Protein AF-A0AA97GR71-F1 (afdb_monomer)

Structure (mmCIF, N/CA/C/O backbone):
data_AF-A0AA97GR71-F1
#
_entry.id   AF-A0AA97GR71-F1
#
loop_
_atom_site.group_PDB
_atom_site.id
_atom_site.type_symbol
_atom_site.label_atom_id
_atom_site.label_alt_id
_atom_site.label_comp_id
_atom_site.label_asym_id
_atom_site.label_entity_id
_atom_site.label_seq_id
_atom_site.pdbx_PDB_ins_code
_atom_site.Cartn_x
_atom_site.Cartn_y
_atom_site.Cartn_z
_atom_site.occupancy
_atom_site.B_iso_or_equiv
_atom_site.auth_seq_id
_atom_site.auth_comp_id
_atom_site.auth_asym_id
_atom_site.auth_atom_id
_atom_site.pdbx_PDB_model_num
ATOM 1 N N . MET A 1 1 ? 7.593 7.773 -15.516 1.00 72.75 1 MET A N 1
ATOM 2 C CA . MET A 1 1 ? 8.840 6.960 -15.523 1.00 72.75 1 MET A CA 1
ATOM 3 C C . MET A 1 1 ? 8.486 5.559 -15.043 1.00 72.75 1 MET A C 1
ATOM 5 O O . MET A 1 1 ? 7.418 5.422 -14.475 1.00 72.75 1 MET A O 1
ATOM 9 N N . LYS A 1 2 ? 9.299 4.523 -15.279 1.00 81.25 2 LYS A N 1
ATOM 10 C CA . LYS A 1 2 ? 9.057 3.205 -14.663 1.00 81.25 2 LYS A CA 1
ATOM 11 C C . LYS A 1 2 ? 9.980 3.024 -13.469 1.00 81.25 2 LYS A C 1
ATOM 13 O O . LYS A 1 2 ? 11.188 3.212 -13.608 1.00 81.25 2 LYS A O 1
ATOM 18 N N . ALA A 1 3 ? 9.418 2.675 -12.317 1.00 89.12 3 ALA A N 1
ATOM 19 C CA . ALA A 1 3 ? 10.197 2.290 -11.153 1.00 89.12 3 ALA A CA 1
ATOM 20 C C . ALA A 1 3 ? 11.074 1.064 -11.467 1.00 89.12 3 ALA A C 1
ATOM 22 O O . ALA A 1 3 ? 10.680 0.202 -12.261 1.00 89.12 3 ALA A O 1
ATOM 23 N N . PRO A 1 4 ? 12.250 0.931 -10.829 1.00 94.75 4 PRO A N 1
ATOM 24 C CA . PRO A 1 4 ? 13.010 -0.310 -10.880 1.00 94.75 4 PRO A CA 1
ATOM 25 C C . PRO A 1 4 ? 12.158 -1.489 -10.393 1.00 94.75 4 PRO A C 1
ATOM 27 O O . PRO A 1 4 ? 11.484 -1.379 -9.370 1.00 94.75 4 PRO A O 1
ATOM 30 N N . ASN A 1 5 ? 12.258 -2.648 -11.054 1.00 94.06 5 ASN A N 1
ATOM 31 C CA . ASN A 1 5 ? 11.480 -3.846 -10.692 1.00 94.06 5 ASN A CA 1
ATOM 32 C C . ASN A 1 5 ? 11.604 -4.223 -9.204 1.00 94.06 5 ASN A C 1
ATOM 34 O O . ASN A 1 5 ? 10.647 -4.699 -8.603 1.00 94.06 5 ASN A O 1
ATOM 38 N N . L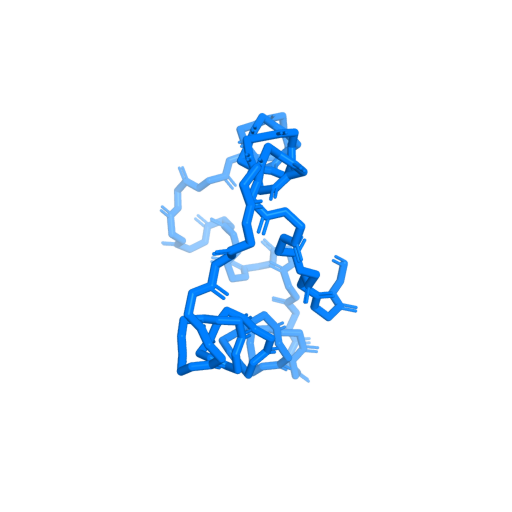YS A 1 6 ? 12.772 -3.991 -8.588 1.00 96.12 6 LYS A N 1
ATOM 39 C CA . LYS A 1 6 ? 12.978 -4.243 -7.154 1.00 96.12 6 LYS A CA 1
ATOM 40 C C . LYS A 1 6 ? 12.142 -3.319 -6.261 1.00 96.12 6 LYS A C 1
ATOM 42 O O . LYS A 1 6 ? 11.612 -3.800 -5.269 1.00 96.12 6 LYS A O 1
ATOM 47 N N . LEU A 1 7 ? 12.001 -2.040 -6.620 1.00 94.88 7 LEU A N 1
ATOM 48 C CA . LEU A 1 7 ? 11.157 -1.091 -5.886 1.00 94.88 7 LEU A CA 1
ATOM 49 C C . LEU A 1 7 ? 9.678 -1.451 -6.049 1.00 94.88 7 LEU A C 1
ATOM 51 O O . LEU A 1 7 ? 8.966 -1.538 -5.056 1.00 94.88 7 LEU A O 1
ATOM 55 N N . GLN A 1 8 ? 9.246 -1.747 -7.278 1.00 95.62 8 GLN A N 1
ATOM 56 C CA . GLN A 1 8 ? 7.887 -2.226 -7.544 1.00 95.62 8 GLN A CA 1
ATOM 57 C C . GLN A 1 8 ? 7.547 -3.456 -6.688 1.00 95.62 8 GLN A C 1
ATOM 59 O O . GLN A 1 8 ? 6.529 -3.475 -6.002 1.00 95.62 8 G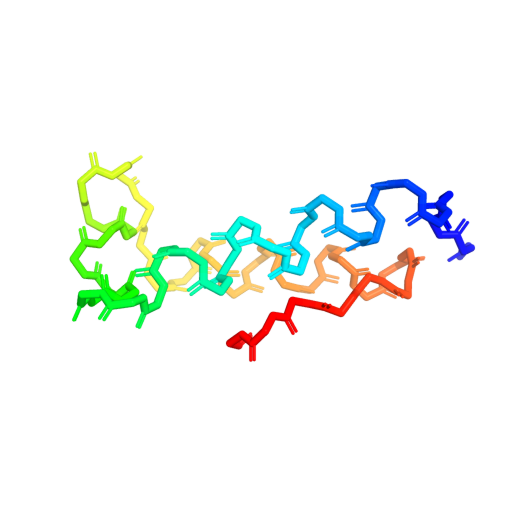LN A O 1
ATOM 64 N N . ASN A 1 9 ? 8.417 -4.471 -6.696 1.00 97.12 9 ASN A N 1
ATOM 65 C CA . ASN A 1 9 ? 8.210 -5.683 -5.906 1.00 97.12 9 ASN A CA 1
ATOM 66 C C . ASN A 1 9 ? 8.196 -5.387 -4.404 1.00 97.12 9 ASN A C 1
ATOM 68 O O . ASN A 1 9 ? 7.370 -5.945 -3.691 1.00 97.12 9 ASN A O 1
ATOM 72 N N . PHE A 1 10 ? 9.089 -4.517 -3.927 1.00 97.25 10 PHE A N 1
ATOM 73 C CA . PHE A 1 10 ? 9.139 -4.129 -2.520 1.00 97.25 10 PHE A CA 1
ATOM 74 C C . PHE A 1 10 ? 7.820 -3.498 -2.058 1.00 97.25 10 PHE A C 1
ATOM 76 O O . PHE A 1 10 ? 7.243 -3.977 -1.089 1.00 97.25 10 PHE A O 1
ATOM 83 N N . ILE A 1 11 ? 7.301 -2.501 -2.781 1.00 96.69 11 ILE A N 1
ATOM 84 C CA . ILE A 1 11 ? 6.031 -1.838 -2.435 1.00 96.69 11 ILE A CA 1
ATOM 85 C C . ILE A 1 11 ? 4.854 -2.817 -2.504 1.00 96.69 11 ILE A C 1
ATOM 87 O O . ILE A 1 11 ? 4.013 -2.835 -1.605 1.00 96.69 11 ILE A O 1
ATOM 91 N N . TYR A 1 12 ? 4.808 -3.668 -3.531 1.00 96.75 12 TYR A N 1
ATOM 92 C CA . TYR A 1 12 ? 3.772 -4.693 -3.652 1.00 96.75 12 TYR A CA 1
ATOM 93 C C . TYR A 1 12 ? 3.772 -5.655 -2.456 1.00 96.75 12 TYR A C 1
ATOM 95 O O . TYR A 1 12 ? 2.724 -5.912 -1.873 1.00 96.75 12 TYR A O 1
ATOM 103 N N . TYR A 1 13 ? 4.938 -6.174 -2.057 1.00 97.75 13 TYR A N 1
ATOM 104 C CA . TYR A 1 13 ? 5.018 -7.093 -0.921 1.00 97.75 13 TYR A CA 1
ATOM 105 C C . TYR A 1 13 ? 4.789 -6.404 0.420 1.00 97.75 13 TYR A C 1
ATOM 107 O O . TYR A 1 13 ? 4.143 -7.002 1.269 1.00 97.75 13 TYR A O 1
ATOM 115 N N . LEU A 1 14 ? 5.253 -5.164 0.595 1.00 96.19 14 LEU A N 1
ATOM 116 C CA . LEU A 1 14 ? 4.994 -4.375 1.800 1.00 96.19 14 LEU A CA 1
ATOM 117 C C . LEU A 1 14 ? 3.490 -4.175 2.009 1.00 96.19 14 LEU A C 1
ATOM 119 O O . LEU A 1 14 ? 2.967 -4.493 3.067 1.00 96.19 14 LEU A O 1
ATOM 123 N N . THR A 1 15 ? 2.786 -3.704 0.978 1.00 96.06 15 THR A N 1
ATOM 124 C CA . THR A 1 15 ? 1.333 -3.474 1.052 1.00 96.06 15 THR A CA 1
ATOM 125 C C . THR A 1 15 ? 0.540 -4.774 1.162 1.00 96.06 15 THR A C 1
ATOM 127 O O . THR A 1 15 ? -0.491 -4.810 1.824 1.00 96.06 15 THR A O 1
ATOM 130 N N . LYS A 1 16 ? 1.041 -5.870 0.581 1.00 97.00 16 LYS A N 1
ATOM 131 C CA . LYS A 1 16 ? 0.474 -7.208 0.778 1.00 97.00 16 LYS A CA 1
ATOM 132 C C . LYS A 1 16 ? 0.645 -7.715 2.213 1.00 97.00 16 LYS A C 1
ATOM 134 O O . LYS A 1 16 ? -0.265 -8.358 2.725 1.00 97.00 16 LYS A O 1
ATOM 139 N N . ASP A 1 17 ? 1.802 -7.481 2.825 1.00 96.38 17 ASP A N 1
ATOM 140 C CA . ASP A 1 17 ? 2.082 -7.884 4.206 1.00 96.38 17 ASP A CA 1
ATOM 141 C C . ASP A 1 17 ? 1.262 -7.046 5.193 1.00 96.38 17 ASP A C 1
ATOM 143 O O . ASP A 1 17 ? 0.582 -7.606 6.042 1.00 96.38 17 ASP A O 1
ATOM 147 N N . ALA A 1 18 ? 1.194 -5.729 4.982 1.00 95.62 18 ALA A N 1
ATOM 148 C CA . ALA A 1 18 ? 0.316 -4.829 5.729 1.00 95.62 18 ALA A CA 1
ATOM 149 C C . ALA A 1 18 ? -1.169 -5.237 5.631 1.00 95.62 18 ALA A C 1
ATOM 151 O O . ALA A 1 18 ? -1.904 -5.182 6.609 1.00 95.62 18 ALA A O 1
ATOM 152 N N . ALA A 1 19 ? -1.614 -5.713 4.463 1.00 95.19 19 ALA A N 1
ATOM 153 C CA . ALA A 1 19 ? -2.983 -6.185 4.260 1.00 95.19 19 ALA A CA 1
ATOM 154 C C . ALA A 1 19 ? -3.279 -7.576 4.848 1.00 95.19 19 ALA A C 1
ATOM 156 O O . ALA A 1 19 ? -4.415 -8.039 4.744 1.00 95.19 19 ALA A O 1
ATOM 157 N N . ARG A 1 20 ? -2.285 -8.276 5.411 1.00 94.38 20 ARG A N 1
ATOM 158 C CA . ARG A 1 20 ? -2.463 -9.633 5.944 1.00 94.38 20 ARG A CA 1
ATOM 159 C C . ARG A 1 20 ? -3.382 -9.665 7.161 1.00 94.38 20 ARG A C 1
ATOM 161 O O . ARG A 1 20 ? -4.189 -10.588 7.257 1.00 94.38 20 ARG A O 1
ATOM 168 N N . ASP A 1 21 ? -3.232 -8.686 8.046 1.00 91.31 21 ASP A N 1
ATOM 169 C CA . ASP A 1 21 ? -4.033 -8.559 9.261 1.00 91.31 21 ASP A CA 1
ATOM 170 C C . ASP A 1 21 ? -5.097 -7.469 9.062 1.00 91.31 21 ASP A C 1
ATOM 172 O O . ASP A 1 21 ? -6.285 -7.775 8.965 1.00 91.31 21 ASP A O 1
ATOM 176 N N . SER A 1 22 ? -4.675 -6.216 8.881 1.00 95.25 22 SER A N 1
ATOM 177 C CA . SER A 1 22 ? -5.542 -5.104 8.485 1.00 95.25 22 SER A CA 1
ATOM 178 C C . SER A 1 22 ? -4.696 -3.968 7.923 1.00 95.25 22 SER A C 1
ATOM 180 O O . SER A 1 22 ? -3.872 -3.382 8.622 1.00 95.25 22 SER A O 1
ATOM 182 N N . PHE A 1 23 ? -4.913 -3.629 6.650 1.00 96.06 23 PHE A N 1
ATOM 183 C CA . PHE A 1 23 ? -4.171 -2.537 6.021 1.00 96.06 23 PHE A CA 1
ATOM 184 C C . PHE A 1 23 ? -4.466 -1.185 6.686 1.00 96.06 23 PHE A C 1
ATOM 186 O O . PHE A 1 23 ? -3.563 -0.372 6.844 1.00 96.06 23 PHE A O 1
ATOM 193 N N . GLN A 1 24 ? -5.715 -0.968 7.106 1.00 96.06 24 GLN A N 1
ATOM 194 C CA . GLN A 1 24 ? -6.126 0.264 7.773 1.00 96.06 24 GLN A CA 1
ATOM 195 C C . GLN A 1 24 ? -5.475 0.397 9.156 1.00 96.06 24 GLN A C 1
ATOM 197 O O . GLN A 1 24 ? -4.915 1.444 9.459 1.00 96.06 24 GLN A O 1
ATOM 202 N N . GLU A 1 25 ? -5.467 -0.670 9.965 1.00 96.62 25 GLU A N 1
ATOM 203 C CA . GLU A 1 25 ? -4.776 -0.646 11.265 1.00 96.62 25 GLU A CA 1
ATOM 204 C C . GLU A 1 25 ? -3.273 -0.419 11.073 1.00 96.62 25 GLU A C 1
ATOM 206 O O . GLU A 1 25 ? -2.672 0.370 11.793 1.00 96.62 25 GLU A O 1
ATOM 211 N N . TRP A 1 26 ? -2.670 -1.033 10.049 1.00 97.06 26 TRP A N 1
ATOM 212 C CA . TRP A 1 26 ? -1.268 -0.798 9.713 1.00 97.06 26 TRP A CA 1
ATOM 213 C C . TRP A 1 26 ? -0.995 0.670 9.350 1.00 97.06 26 TRP A C 1
ATOM 215 O O . TRP A 1 26 ? 0.013 1.225 9.787 1.00 97.06 26 TRP A O 1
ATOM 225 N N . LEU A 1 27 ? -1.872 1.324 8.580 1.00 96.88 27 LEU A N 1
ATOM 226 C CA . LEU A 1 27 ? -1.755 2.758 8.299 1.00 96.88 27 LEU A CA 1
ATOM 227 C C . LEU A 1 27 ? -1.853 3.589 9.587 1.00 96.88 27 LEU A C 1
ATOM 229 O O . LEU A 1 27 ? -0.976 4.417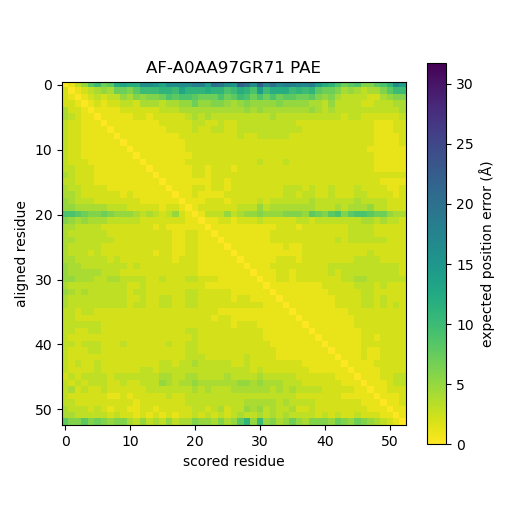 9.837 1.00 96.88 27 LEU A O 1
ATOM 233 N N . GLU A 1 28 ? -2.850 3.316 10.432 1.00 96.44 28 GLU A N 1
ATOM 234 C CA . GLU A 1 28 ? -3.061 4.004 11.712 1.00 96.44 28 GLU A CA 1
ATOM 235 C C . GLU A 1 28 ? -1.853 3.853 12.657 1.00 96.44 28 GLU A C 1
ATOM 237 O O . GLU A 1 28 ? -1.385 4.842 13.225 1.00 96.44 28 GLU A O 1
ATOM 242 N N . GLU A 1 29 ? -1.280 2.650 12.775 1.00 96.62 29 GLU A N 1
ATOM 243 C CA . GLU A 1 29 ? -0.067 2.375 13.563 1.00 96.62 29 GLU A CA 1
ATOM 244 C C . GLU A 1 29 ? 1.164 3.131 13.046 1.00 96.62 29 GLU A C 1
ATOM 246 O O . GLU A 1 29 ? 2.036 3.522 13.826 1.00 96.62 29 GLU A O 1
ATOM 251 N N . ASN A 1 30 ? 1.231 3.358 11.733 1.00 95.31 30 ASN A N 1
ATOM 252 C CA . ASN A 1 30 ? 2.284 4.148 11.099 1.00 95.31 30 ASN A CA 1
ATOM 253 C C . ASN A 1 30 ? 1.967 5.654 11.073 1.00 95.31 30 ASN A C 1
ATOM 255 O O . ASN A 1 30 ? 2.777 6.432 10.568 1.00 95.31 30 ASN A O 1
ATOM 259 N N . GLY A 1 31 ? 0.831 6.076 11.640 1.00 97.50 31 GLY A N 1
ATOM 260 C CA . GLY A 1 31 ? 0.408 7.473 11.683 1.00 97.50 31 GLY A CA 1
ATOM 261 C C . GLY A 1 31 ? 0.069 8.045 10.308 1.00 97.50 31 GLY A C 1
ATOM 262 O O . GLY A 1 31 ? 0.303 9.228 10.084 1.00 97.50 31 GLY A O 1
ATOM 263 N N . ILE A 1 32 ? -0.426 7.206 9.396 1.00 97.38 32 ILE A N 1
ATOM 264 C CA . ILE A 1 32 ? -0.826 7.579 8.040 1.00 97.38 32 ILE A CA 1
ATOM 265 C C . ILE A 1 32 ? -2.352 7.559 7.984 1.00 97.38 32 ILE A C 1
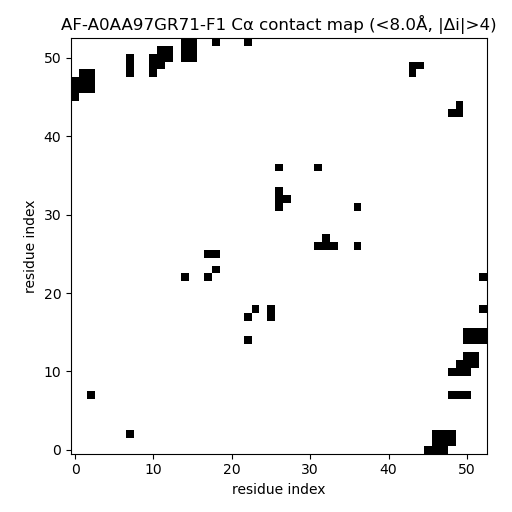ATOM 267 O O . ILE A 1 32 ? -2.975 6.527 8.217 1.00 97.38 32 ILE A O 1
ATOM 271 N N . SER A 1 33 ? -2.961 8.697 7.680 1.00 97.25 33 SER A N 1
ATOM 272 C CA . SER A 1 33 ? -4.396 8.780 7.404 1.00 97.25 33 SER A CA 1
ATOM 273 C C . SER A 1 33 ? -4.743 8.264 6.003 1.00 97.25 33 SER A C 1
ATOM 275 O O . SER A 1 33 ? -3.883 8.184 5.123 1.00 97.25 33 SER A O 1
ATOM 277 N N 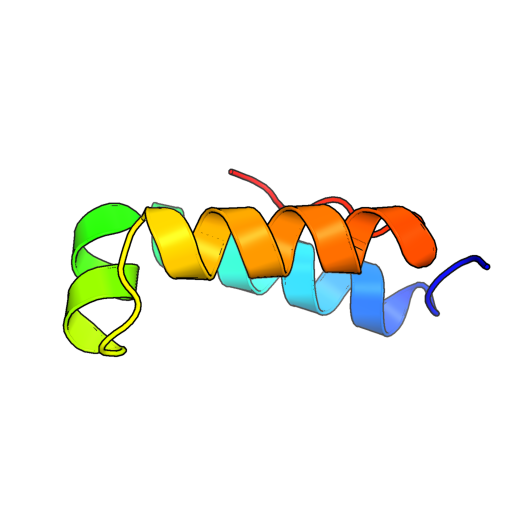. ASP A 1 34 ? -6.020 7.955 5.770 1.00 95.00 34 ASP A N 1
ATOM 278 C CA . ASP A 1 34 ? -6.508 7.537 4.448 1.00 95.00 34 ASP A CA 1
ATOM 279 C C . ASP A 1 34 ? -6.193 8.580 3.359 1.00 95.00 34 ASP A C 1
ATOM 281 O O . ASP A 1 34 ? -5.721 8.219 2.279 1.00 95.00 34 ASP A O 1
ATOM 285 N N . ASP A 1 35 ? -6.372 9.870 3.666 1.00 97.19 35 ASP A N 1
ATOM 286 C CA . ASP A 1 35 ? -6.079 10.977 2.746 1.00 97.19 35 ASP A CA 1
ATOM 287 C C . ASP A 1 35 ? -4.580 11.034 2.390 1.00 97.19 35 ASP A C 1
ATOM 289 O O . ASP A 1 35 ? -4.214 11.155 1.219 1.00 97.19 35 ASP A O 1
ATOM 293 N N . GLU A 1 36 ? -3.692 10.884 3.379 1.00 97.88 36 GLU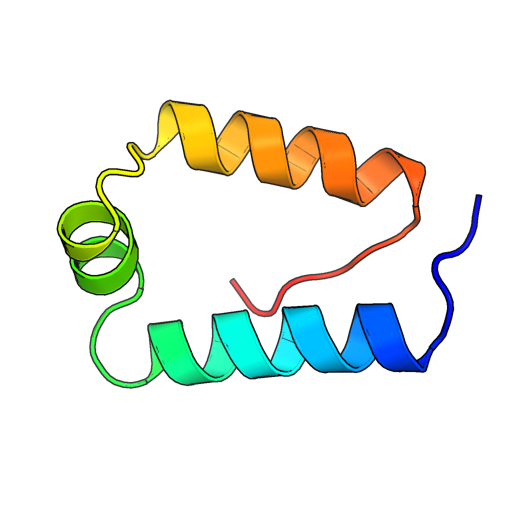 A N 1
ATOM 294 C CA . GLU A 1 36 ? -2.240 10.832 3.148 1.00 97.88 36 GLU A CA 1
ATOM 295 C C . GLU A 1 36 ? -1.846 9.604 2.321 1.00 97.88 36 GLU A C 1
ATOM 297 O O . GLU A 1 36 ? -0.977 9.684 1.448 1.00 97.88 36 GLU A O 1
ATOM 302 N N . TYR A 1 37 ? -2.492 8.458 2.550 1.00 96.38 37 TYR A N 1
ATOM 303 C CA . TYR A 1 37 ? -2.241 7.270 1.744 1.00 96.38 37 TYR A CA 1
ATOM 304 C C . TYR A 1 37 ? -2.719 7.435 0.295 1.00 96.38 37 TYR A C 1
ATOM 306 O O . TYR A 1 37 ? -2.045 6.979 -0.638 1.00 96.38 37 TYR A O 1
ATOM 314 N N . ASP A 1 38 ? -3.832 8.130 0.074 1.00 96.06 38 ASP A N 1
ATOM 315 C CA . ASP A 1 38 ? -4.293 8.477 -1.267 1.00 96.06 38 ASP A CA 1
ATOM 316 C C . ASP A 1 38 ? -3.303 9.404 -1.991 1.00 96.06 38 ASP A C 1
ATOM 318 O O . ASP A 1 38 ? -2.988 9.161 -3.162 1.00 96.06 38 ASP A O 1
ATOM 322 N N . GLU A 1 39 ? -2.703 10.380 -1.305 1.00 97.00 39 GLU A N 1
ATOM 323 C CA . GLU A 1 39 ? -1.617 11.196 -1.869 1.00 97.00 39 GLU A CA 1
ATOM 324 C C . GLU A 1 39 ? -0.388 10.349 -2.250 1.00 97.00 39 GLU A C 1
ATOM 326 O O . GLU A 1 39 ? 0.185 10.514 -3.337 1.00 97.00 39 GLU A O 1
ATOM 331 N N . ILE A 1 40 ? -0.006 9.386 -1.402 1.00 95.38 40 ILE A N 1
ATOM 332 C CA . ILE A 1 40 ? 1.084 8.436 -1.678 1.00 95.38 40 ILE A CA 1
ATOM 333 C C . ILE A 1 40 ? 0.773 7.602 -2.931 1.00 95.38 40 ILE A C 1
ATOM 335 O O . ILE A 1 40 ? 1.637 7.425 -3.800 1.00 95.38 40 ILE A O 1
ATOM 339 N N . LYS A 1 41 ? -0.463 7.111 -3.069 1.00 94.56 41 LYS A N 1
ATOM 340 C CA . LYS A 1 41 ? -0.914 6.367 -4.254 1.00 94.56 41 LYS A CA 1
ATOM 341 C C . LYS A 1 41 ? -0.861 7.212 -5.520 1.00 94.56 41 LYS A C 1
ATOM 343 O O . LYS A 1 41 ? -0.415 6.714 -6.557 1.00 94.56 41 LYS A O 1
ATOM 348 N N .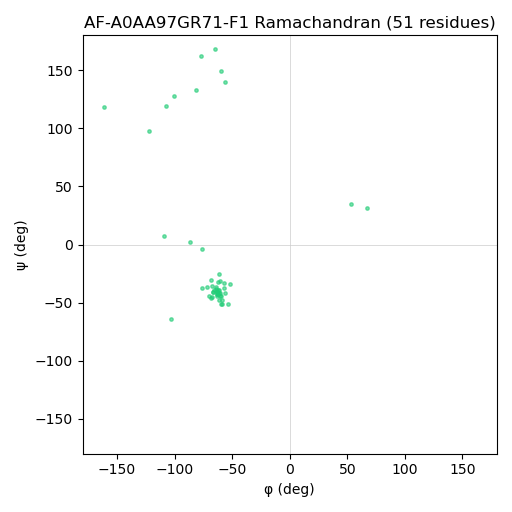 GLU A 1 42 ? -1.282 8.473 -5.468 1.00 95.75 42 GLU A N 1
ATOM 349 C CA . GLU A 1 42 ? -1.160 9.372 -6.620 1.00 95.75 42 GLU A CA 1
ATOM 350 C C . GLU A 1 42 ? 0.306 9.579 -7.013 1.00 95.75 42 GLU A C 1
ATOM 352 O O . GLU A 1 42 ? 0.646 9.548 -8.201 1.00 95.75 42 GLU A O 1
ATOM 357 N N . TRP A 1 43 ? 1.206 9.699 -6.035 1.00 95.06 43 TRP A N 1
ATOM 358 C CA . TRP A 1 43 ? 2.639 9.789 -6.301 1.00 95.06 43 TRP A CA 1
ATOM 359 C C . TRP A 1 43 ? 3.187 8.519 -6.976 1.00 95.06 43 TRP A C 1
ATOM 361 O O . TRP A 1 43 ? 3.921 8.609 -7.966 1.00 95.06 43 TRP A O 1
ATOM 371 N N . PHE A 1 44 ? 2.772 7.326 -6.533 1.00 94.75 44 PHE A N 1
ATOM 372 C CA . PHE A 1 44 ? 3.164 6.048 -7.145 1.00 94.75 44 PHE A CA 1
ATOM 373 C C . PHE A 1 44 ? 2.823 5.947 -8.636 1.00 94.75 44 PHE A C 1
ATOM 375 O O . PHE A 1 44 ? 3.610 5.379 -9.406 1.00 94.75 44 PHE A O 1
ATOM 382 N N . LYS A 1 45 ? 1.721 6.557 -9.089 1.00 93.56 45 LYS A N 1
ATOM 383 C CA . LYS A 1 45 ? 1.332 6.552 -10.511 1.00 93.56 45 LYS A CA 1
ATOM 384 C C . LYS A 1 45 ? 2.373 7.206 -11.418 1.00 93.56 45 LYS A C 1
ATOM 386 O O . LYS A 1 45 ? 2.551 6.764 -12.553 1.00 93.56 45 LYS A O 1
ATOM 391 N N . GLN A 1 46 ? 3.117 8.201 -10.928 1.00 93.94 46 GLN A N 1
ATOM 392 C CA . GLN A 1 46 ? 4.179 8.865 -11.700 1.00 93.94 46 GLN A CA 1
ATOM 393 C C . GLN A 1 46 ? 5.300 7.892 -12.114 1.00 93.94 46 GLN A C 1
ATOM 395 O O . GLN A 1 46 ? 5.988 8.095 -13.130 1.00 93.94 46 GLN A O 1
ATOM 400 N N . PHE A 1 47 ? 5.461 6.818 -11.337 1.00 93.38 47 PHE A N 1
ATOM 401 C CA . PHE A 1 47 ? 6.484 5.793 -11.502 1.00 93.38 47 PHE A CA 1
ATOM 402 C C . PHE A 1 47 ? 5.936 4.444 -11.992 1.00 93.38 47 PHE A C 1
ATOM 404 O O . PHE A 1 47 ? 6.701 3.480 -12.055 1.00 93.38 47 PHE A O 1
ATOM 411 N N . ASP A 1 48 ? 4.646 4.368 -12.354 1.00 93.50 48 ASP A N 1
ATOM 412 C CA . ASP A 1 48 ? 3.949 3.109 -12.679 1.00 93.50 48 ASP A CA 1
ATOM 413 C C . ASP A 1 48 ? 4.100 2.069 -11.548 1.00 93.50 48 ASP A C 1
ATOM 415 O O . ASP A 1 48 ? 4.236 0.871 -11.804 1.00 93.50 48 ASP A O 1
ATOM 419 N N . ILE A 1 49 ? 4.124 2.539 -10.290 1.00 95.69 49 ILE A N 1
ATOM 420 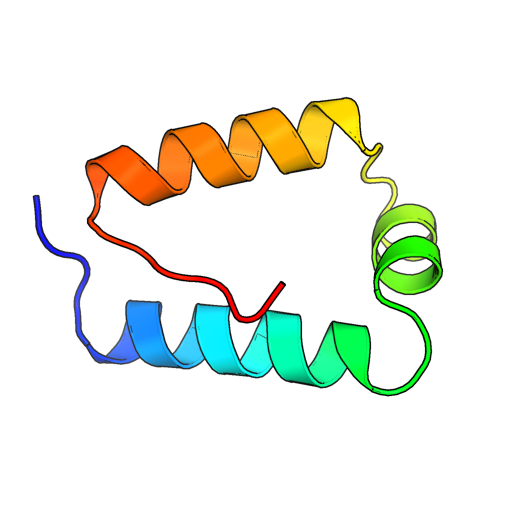C CA . ILE A 1 49 ? 4.161 1.671 -9.113 1.00 95.69 49 ILE A CA 1
ATOM 421 C C . ILE A 1 49 ? 2.744 1.184 -8.800 1.00 95.69 49 ILE A C 1
ATOM 423 O O . ILE A 1 49 ? 1.800 1.972 -8.768 1.00 95.69 49 ILE A O 1
ATOM 427 N N . LYS A 1 50 ? 2.599 -0.120 -8.557 1.00 94.38 50 LYS A N 1
ATOM 428 C CA . LYS A 1 50 ? 1.316 -0.790 -8.293 1.00 94.38 50 LYS A CA 1
ATOM 429 C C . LYS A 1 50 ? 1.352 -1.493 -6.931 1.00 94.38 50 LYS A C 1
ATOM 431 O O . LYS A 1 50 ? 1.926 -2.586 -6.864 1.00 94.38 50 LYS A O 1
ATOM 436 N N . PRO A 1 51 ? 0.823 -0.879 -5.858 1.00 94.69 51 PRO A N 1
ATOM 437 C CA . PRO A 1 51 ? 0.633 -1.559 -4.577 1.00 94.69 51 PRO A CA 1
ATOM 438 C C . PRO A 1 51 ? -0.398 -2.698 -4.689 1.00 94.69 51 PRO A C 1
ATOM 440 O O . PRO A 1 51 ? -1.052 -2.855 -5.720 1.00 94.69 51 PRO A O 1
ATOM 443 N N . TYR A 1 52 ? -0.482 -3.544 -3.659 1.00 95.00 52 TYR A N 1
ATOM 444 C CA . TYR A 1 52 ? -1.441 -4.652 -3.593 1.00 95.00 52 TYR A CA 1
ATOM 445 C C . TYR A 1 52 ? -2.871 -4.188 -3.269 1.00 95.00 52 TYR A C 1
ATOM 447 O O . TYR A 1 52 ? -3.818 -4.752 -3.817 1.00 95.00 52 TYR A O 1
ATOM 455 N N . VAL A 1 53 ? -3.001 -3.188 -2.391 1.00 86.50 53 VAL A N 1
ATOM 456 C CA . VAL A 1 53 ? -4.265 -2.555 -1.975 1.00 86.50 53 VAL A CA 1
ATOM 457 C C . VAL A 1 53 ? -4.553 -1.270 -2.740 1.00 86.50 53 VAL A C 1
ATOM 459 O O . VAL A 1 53 ? -3.584 -0.632 -3.217 1.00 86.50 53 VAL A O 1
#

Mean predicted aligned error: 2.6 Å

Sequence (53 aa):
MKAPNKLQNFIYYLTKDAARDSFQEWLEENGISDDEYDEIKEWFKQFDIKPYV

pLDDT: mean 94.72, std 4.12, range [72.75, 97.88]

Foldseek 3Di:
DADDPVVLVVQQVVCVVCPPVHVCVSCVVVVHDPVNVVVVVVVCVVHVRDHND

Secondary structure (DSSP, 8-state):
-PPPHHHHHHHHHHHHHHTTT-HHHHHHHTT--HHHHHHHHHHHHTTT-----

Radius of gyration: 11.16 Å; Cα contacts (8 Å, |Δi|>4): 43; chains: 1; bounding box: 20×21×29 Å

Nearest PDB structures (foldseek):
  2cg4-assembly1_A  TM=4.929E-01  e=4.383E+00  Escherichia coli
  2dbb-assembly1_B  TM=4.212E-01  e=9.672E+00  Pyrococcus horikoshii OT3

Solvent-accessible surface area (backbone atoms only — not comparable to full-atom values): 2970 Å² total; per-resid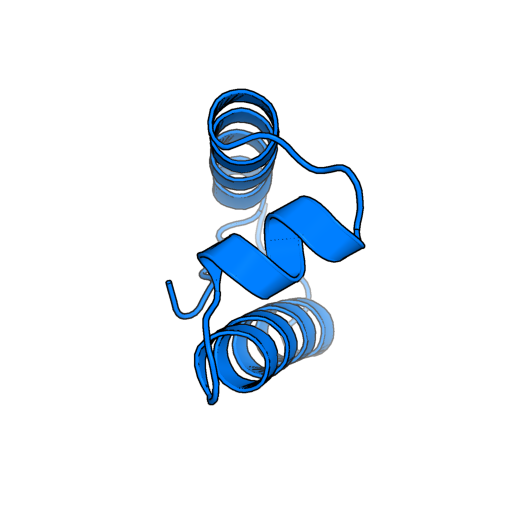ue (Å²): 92,78,56,56,69,68,57,37,50,48,48,22,51,50,40,44,56,38,48,69,84,40,44,66,59,47,31,54,78,71,71,42,51,72,69,60,50,50,53,52,53,58,56,31,55,57,27,69,45,62,58,65,115